Protein AF-A0A7J5A7I3-F1 (afdb_monomer_lite)

Organism: NCBI:txid2026654

Radius of gyration: 13.25 Å; chains: 1; bounding box: 30×22×32 Å

Structure (mmCIF, N/CA/C/O backbone):
data_AF-A0A7J5A7I3-F1
#
_entry.id   AF-A0A7J5A7I3-F1
#
loop_
_atom_site.group_PDB
_atom_site.id
_atom_site.type_symbol
_atom_site.label_atom_id
_atom_site.label_alt_id
_atom_site.label_comp_id
_atom_site.label_asym_id
_atom_site.label_entity_id
_atom_site.label_seq_id
_atom_site.pdbx_PDB_ins_code
_atom_site.Cartn_x
_atom_site.Cartn_y
_atom_site.Cartn_z
_atom_site.occupancy
_atom_site.B_iso_or_equiv
_atom_site.auth_seq_id
_atom_site.auth_comp_id
_atom_site.auth_asym_id
_atom_site.auth_atom_id
_atom_site.pdbx_PDB_model_num
ATOM 1 N N . ASP A 1 1 ? -4.024 -10.254 18.762 1.00 41.94 1 ASP A N 1
ATOM 2 C CA . ASP A 1 1 ? -4.675 -10.700 17.518 1.00 41.94 1 ASP A CA 1
ATOM 3 C C . ASP A 1 1 ? -4.300 -9.828 16.337 1.00 41.94 1 ASP A C 1
ATOM 5 O O . ASP A 1 1 ? -4.787 -8.713 16.220 1.00 41.94 1 ASP A O 1
ATOM 9 N N . ASN A 1 2 ? -3.407 -10.328 15.483 1.00 45.81 2 ASN A N 1
ATOM 10 C CA . ASN A 1 2 ? -3.072 -9.731 14.183 1.00 45.81 2 ASN A CA 1
ATOM 11 C C . ASN A 1 2 ? -3.139 -10.795 13.064 1.00 45.81 2 ASN A C 1
ATOM 13 O O . ASN A 1 2 ? -2.578 -10.617 11.993 1.00 45.81 2 ASN A O 1
ATOM 17 N N . SER A 1 3 ? -3.782 -11.937 13.338 1.00 58.44 3 SER A N 1
ATOM 18 C CA . SER A 1 3 ? -3.854 -13.124 12.471 1.00 58.44 3 SER A CA 1
ATOM 19 C C . SER A 1 3 ? -5.043 -13.091 11.505 1.00 58.44 3 SER A C 1
ATOM 21 O O . SER A 1 3 ? -5.012 -13.731 10.458 1.00 58.44 3 SER A O 1
ATOM 23 N N . THR A 1 4 ? -6.091 -12.331 11.828 1.00 57.59 4 THR A N 1
ATOM 24 C CA . THR A 1 4 ? -7.355 -12.317 11.074 1.00 57.59 4 THR A CA 1
ATOM 25 C C . THR A 1 4 ? -7.498 -11.123 10.130 1.00 57.59 4 THR A C 1
ATOM 27 O O . THR A 1 4 ? -8.264 -11.197 9.171 1.00 57.59 4 THR A O 1
ATOM 30 N N . ARG A 1 5 ? -6.736 -10.038 10.337 1.00 55.28 5 ARG A N 1
ATOM 31 C CA . ARG A 1 5 ? -6.780 -8.808 9.521 1.00 55.28 5 ARG A CA 1
ATOM 32 C C . ARG A 1 5 ? -5.387 -8.383 9.057 1.00 55.28 5 ARG A C 1
ATOM 34 O O . ARG A 1 5 ? -4.927 -7.287 9.355 1.00 55.28 5 ARG A O 1
ATOM 41 N N . VAL A 1 6 ? -4.718 -9.262 8.318 1.00 62.19 6 VAL A N 1
ATOM 42 C CA . VAL A 1 6 ? -3.458 -8.932 7.638 1.00 62.19 6 VAL A CA 1
ATOM 43 C C . VAL A 1 6 ? -3.731 -8.300 6.275 1.00 62.19 6 VAL A C 1
ATOM 45 O O . VAL A 1 6 ? -4.644 -8.714 5.559 1.00 62.19 6 VAL A O 1
ATOM 48 N N . PHE A 1 7 ? -2.932 -7.300 5.905 1.00 63.16 7 PHE A N 1
ATOM 49 C CA . PHE A 1 7 ? -2.886 -6.800 4.534 1.00 63.16 7 PHE A CA 1
ATOM 50 C C . PHE A 1 7 ? -2.378 -7.929 3.626 1.00 63.16 7 PHE A C 1
ATOM 52 O O . PHE A 1 7 ? -1.235 -8.354 3.751 1.00 63.16 7 PHE A O 1
ATOM 59 N N . ARG A 1 8 ? -3.246 -8.449 2.749 1.00 69.31 8 ARG A N 1
ATOM 60 C CA . ARG A 1 8 ? -2.932 -9.596 1.875 1.00 69.31 8 ARG A CA 1
ATOM 61 C C . ARG A 1 8 ? -2.337 -9.202 0.520 1.00 69.31 8 ARG A C 1
ATOM 63 O O . ARG A 1 8 ? -1.965 -10.085 -0.238 1.00 69.31 8 ARG A O 1
ATOM 70 N N . GLY A 1 9 ? -2.279 -7.908 0.190 1.00 56.69 9 GLY A N 1
ATOM 71 C CA . GLY A 1 9 ? -1.747 -7.445 -1.098 1.00 56.69 9 GLY A CA 1
ATOM 72 C C . GLY A 1 9 ? -2.553 -7.899 -2.323 1.00 56.69 9 GLY A C 1
ATOM 73 O O . GLY A 1 9 ? -1.995 -8.012 -3.408 1.00 56.69 9 GLY A O 1
ATOM 74 N N . ILE A 1 10 ? -3.854 -8.176 -2.174 1.00 59.62 10 ILE A N 1
ATOM 75 C CA . ILE A 1 10 ? -4.712 -8.604 -3.289 1.00 59.62 10 ILE A CA 1
ATOM 76 C C . ILE A 1 10 ? -5.283 -7.361 -3.980 1.00 59.62 10 ILE A C 1
ATOM 78 O O . ILE A 1 10 ? -5.949 -6.542 -3.349 1.00 59.62 10 ILE A O 1
ATOM 82 N N . SER A 1 11 ? -5.012 -7.215 -5.278 1.00 52.97 11 SER A N 1
ATOM 83 C CA . SER A 1 11 ? -5.511 -6.106 -6.098 1.00 52.97 11 SER A CA 1
ATOM 84 C C . SER A 1 11 ? -6.944 -6.373 -6.582 1.00 52.97 11 SER A C 1
ATOM 86 O O . SER A 1 11 ? -7.182 -7.330 -7.320 1.00 52.97 11 SER A O 1
ATOM 88 N N . GLU A 1 12 ? -7.902 -5.519 -6.198 1.00 58.22 12 GLU A N 1
ATOM 89 C CA . GLU A 1 12 ? -9.316 -5.587 -6.631 1.00 58.22 12 GLU A CA 1
ATOM 90 C C . GLU A 1 12 ? -9.683 -4.551 -7.720 1.00 58.22 12 GLU A C 1
ATOM 92 O O . GLU A 1 12 ? -10.853 -4.255 -7.955 1.00 58.22 12 GLU A O 1
ATOM 97 N N . GLY A 1 13 ? -8.689 -3.987 -8.416 1.00 44.66 13 GLY A N 1
ATOM 98 C CA . GLY A 1 13 ? -8.895 -3.049 -9.527 1.00 44.66 13 GLY A CA 1
ATOM 99 C C . GLY A 1 13 ? -9.157 -3.741 -10.870 1.00 44.66 13 GLY A C 1
ATOM 100 O O . GLY A 1 13 ? -8.695 -4.856 -11.105 1.00 44.66 13 GLY A O 1
ATOM 101 N N . ARG A 1 14 ? -9.880 -3.051 -11.767 1.00 48.81 14 ARG A N 1
ATOM 102 C CA . ARG A 1 14 ? -10.440 -3.484 -13.071 1.00 48.81 14 ARG A CA 1
ATOM 103 C C . ARG A 1 14 ? -9.396 -3.781 -14.175 1.00 48.81 14 ARG A C 1
ATOM 105 O O . ARG A 1 14 ? -9.545 -3.364 -15.317 1.00 48.81 14 ARG A O 1
ATOM 112 N N . ALA A 1 15 ? -8.353 -4.508 -13.798 1.00 44.47 15 ALA A N 1
ATOM 113 C CA . ALA A 1 15 ? -7.356 -5.208 -14.598 1.00 44.47 15 ALA A CA 1
ATOM 114 C C . ALA A 1 15 ? -6.700 -6.236 -13.659 1.00 44.47 15 ALA A C 1
ATOM 116 O O . ALA A 1 15 ? -5.553 -6.096 -13.242 1.00 44.47 15 ALA A O 1
ATOM 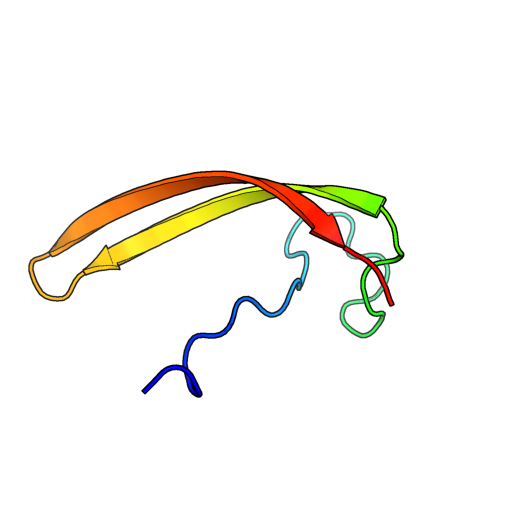117 N N . THR A 1 16 ? -7.470 -7.232 -13.220 1.00 44.94 16 THR A N 1
ATOM 118 C CA . THR A 1 16 ? -6.951 -8.318 -12.388 1.00 44.94 16 THR A CA 1
ATOM 119 C C . THR A 1 16 ? -6.019 -9.192 -13.232 1.00 44.94 16 THR A C 1
ATOM 121 O O . THR A 1 16 ? -6.437 -10.204 -13.791 1.00 44.94 16 THR A O 1
ATOM 124 N N . VAL A 1 17 ? -4.747 -8.813 -13.343 1.00 47.75 17 VAL A N 1
ATOM 125 C CA . VAL A 1 17 ? -3.696 -9.729 -13.792 1.00 47.75 17 VAL A CA 1
ATOM 126 C C . VAL A 1 17 ? -3.448 -10.688 -12.627 1.00 47.75 17 VAL A C 1
ATOM 128 O O . VAL A 1 17 ? -2.691 -10.384 -11.720 1.00 47.75 17 VAL A O 1
ATOM 131 N N . ASN A 1 18 ? -4.159 -11.817 -12.627 1.00 45.81 18 ASN A N 1
ATOM 132 C CA . ASN A 1 18 ? -4.004 -12.940 -11.695 1.00 45.81 18 ASN A CA 1
ATOM 133 C C . ASN A 1 18 ? -4.181 -12.631 -10.191 1.00 45.81 18 ASN A C 1
ATOM 135 O O . ASN A 1 18 ? -3.231 -12.349 -9.472 1.00 45.81 18 ASN A O 1
ATOM 139 N N . LYS A 1 19 ? -5.394 -12.879 -9.674 1.00 46.47 19 LYS A N 1
ATOM 140 C CA . LYS A 1 19 ? -5.742 -12.922 -8.232 1.00 46.47 19 LYS A CA 1
ATOM 141 C C . LYS A 1 19 ? -4.890 -13.883 -7.377 1.00 46.47 19 LYS A C 1
ATOM 143 O O . LYS A 1 19 ? -4.989 -13.837 -6.156 1.00 46.47 19 LYS A O 1
ATOM 148 N N . SER A 1 20 ? -4.098 -14.755 -8.002 1.00 53.62 20 SER A N 1
ATOM 149 C CA . SER A 1 20 ? -3.287 -15.791 -7.344 1.00 53.62 20 SER A CA 1
ATOM 150 C C . SER A 1 20 ? -1.778 -15.541 -7.413 1.00 53.62 20 SER A C 1
ATOM 152 O O . SER A 1 20 ? -1.024 -16.329 -6.851 1.00 53.62 20 SER A O 1
ATOM 154 N N . ALA A 1 21 ? -1.326 -14.497 -8.112 1.00 60.28 21 ALA A N 1
ATOM 155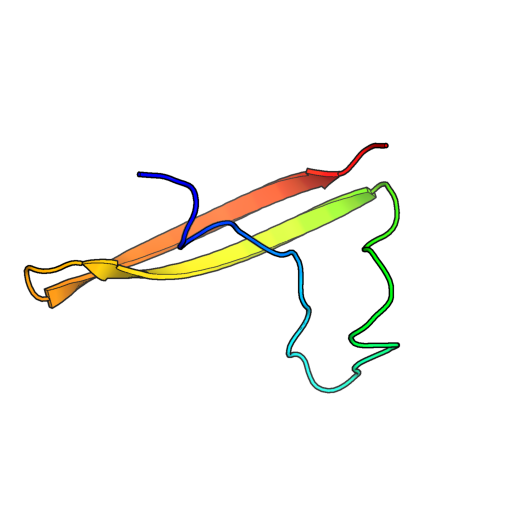 C CA . ALA A 1 21 ? 0.092 -14.172 -8.198 1.00 60.28 21 ALA A CA 1
ATOM 156 C C . ALA A 1 21 ? 0.462 -13.173 -7.099 1.00 60.28 21 ALA A C 1
ATOM 1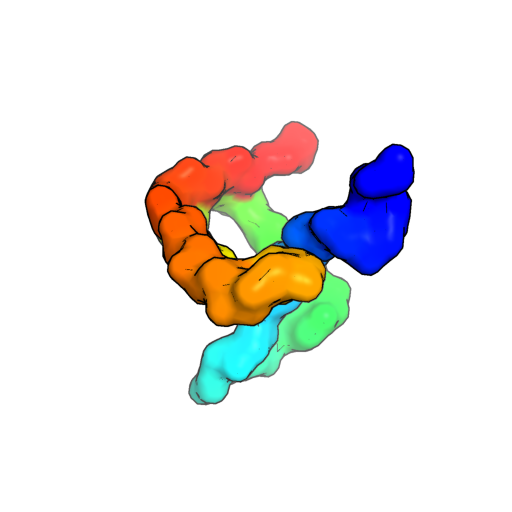58 O O . ALA A 1 21 ? -0.191 -12.142 -6.938 1.00 60.28 21 ALA A O 1
ATOM 159 N N . GLU A 1 22 ? 1.509 -13.488 -6.342 1.00 67.81 22 GLU A N 1
ATOM 160 C CA . GLU A 1 22 ? 2.105 -12.550 -5.395 1.00 67.81 22 GLU A CA 1
ATOM 161 C C . GLU A 1 22 ? 2.574 -11.284 -6.123 1.00 67.81 22 GLU A C 1
ATOM 163 O O . GLU A 1 22 ? 3.023 -11.335 -7.274 1.00 67.81 22 GLU A O 1
ATOM 168 N N . LEU A 1 23 ? 2.484 -10.139 -5.444 1.00 78.19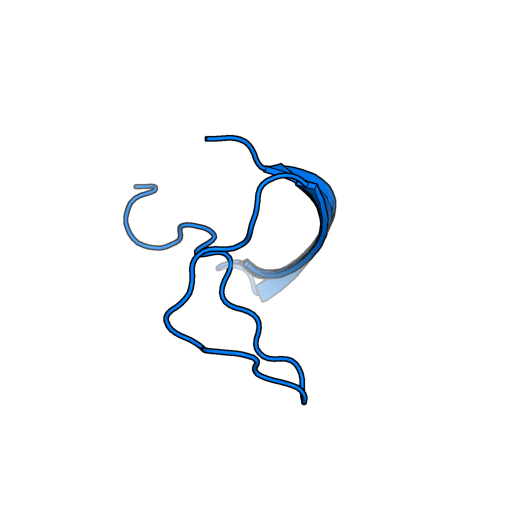 23 LEU A N 1
ATOM 169 C CA . LEU A 1 23 ? 3.018 -8.890 -5.973 1.00 78.19 23 LEU A CA 1
ATOM 170 C C . LEU A 1 23 ? 4.549 -8.997 -6.111 1.00 78.19 23 LEU A C 1
ATOM 172 O O . LEU A 1 23 ? 5.213 -9.442 -5.171 1.00 78.19 23 LEU A O 1
ATOM 176 N N . PRO A 1 24 ? 5.128 -8.595 -7.256 1.00 81.81 24 PRO A N 1
ATOM 177 C CA . PRO A 1 24 ? 6.576 -8.515 -7.417 1.00 81.81 24 PRO A CA 1
ATOM 178 C C . PRO A 1 24 ? 7.258 -7.597 -6.388 1.00 81.81 24 PRO A C 1
ATOM 180 O O . PRO A 1 24 ? 6.631 -6.726 -5.789 1.00 81.81 24 PRO A O 1
ATOM 183 N N . THR A 1 25 ? 8.578 -7.746 -6.236 1.00 87.81 25 THR A N 1
ATOM 184 C CA . THR A 1 25 ? 9.405 -6.769 -5.511 1.00 87.81 25 THR A CA 1
ATOM 185 C C . THR A 1 25 ? 9.259 -5.391 -6.156 1.00 87.81 25 THR A C 1
ATOM 187 O O . THR A 1 25 ? 9.415 -5.256 -7.371 1.00 87.81 25 THR A O 1
ATOM 190 N N . GLY A 1 26 ? 8.993 -4.361 -5.355 1.00 87.75 26 GLY A N 1
ATOM 191 C CA . GLY A 1 26 ? 8.824 -3.001 -5.857 1.00 87.75 26 GLY A CA 1
ATOM 192 C C . GLY A 1 26 ? 8.192 -2.045 -4.852 1.00 87.75 26 GLY A C 1
ATOM 193 O O . GLY A 1 26 ? 7.848 -2.419 -3.731 1.00 87.75 26 GLY A O 1
ATOM 194 N N . THR A 1 27 ? 8.038 -0.791 -5.273 1.00 89.75 27 THR A N 1
ATOM 195 C CA . THR A 1 27 ? 7.373 0.253 -4.486 1.00 89.75 27 THR A CA 1
ATOM 196 C C . THR A 1 27 ? 5.929 0.404 -4.940 1.00 89.75 27 THR A C 1
ATOM 198 O O . THR A 1 27 ? 5.658 0.672 -6.109 1.00 89.75 27 THR A O 1
ATOM 201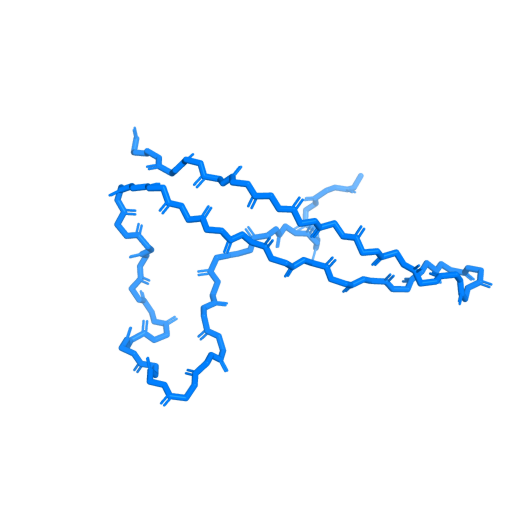 N N . TYR A 1 28 ? 5.009 0.282 -3.993 1.00 86.56 28 TYR A N 1
ATOM 202 C CA . TYR A 1 28 ? 3.572 0.375 -4.200 1.00 86.56 28 TYR A CA 1
ATOM 203 C C . TYR A 1 28 ? 3.012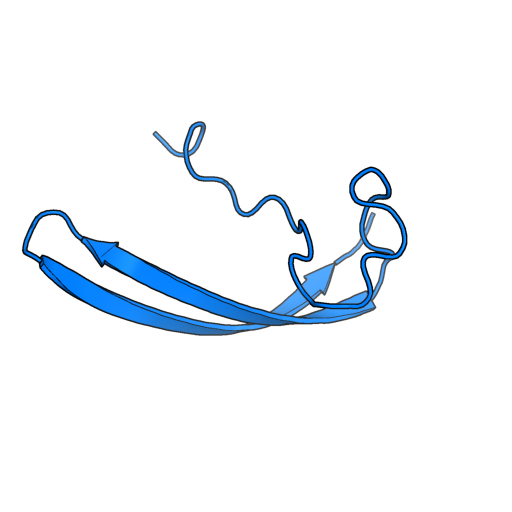 1.543 -3.396 1.00 86.56 28 TYR A C 1
ATOM 205 O O . TYR A 1 28 ? 3.496 1.840 -2.307 1.00 86.56 28 TYR A O 1
ATOM 213 N N . PHE A 1 29 ? 1.973 2.193 -3.911 1.00 87.00 29 PHE A N 1
ATOM 214 C CA . PHE A 1 29 ? 1.172 3.121 -3.120 1.00 87.00 29 PHE A CA 1
ATOM 215 C C . PHE A 1 29 ? -0.078 2.391 -2.632 1.00 87.00 29 PHE A C 1
ATOM 217 O O . PHE A 1 29 ? -0.804 1.811 -3.442 1.00 87.00 29 PHE A O 1
ATOM 224 N N . TYR A 1 30 ? -0.319 2.388 -1.323 1.00 85.44 30 TYR A N 1
ATOM 225 C CA . TYR A 1 30 ? -1.486 1.743 -0.729 1.00 85.44 30 TYR A CA 1
ATOM 226 C C . TYR A 1 30 ? -2.479 2.779 -0.210 1.00 85.44 30 TYR A C 1
ATOM 228 O O . TYR A 1 30 ? -2.100 3.854 0.247 1.00 85.44 30 TYR A O 1
ATOM 236 N N . ILE A 1 31 ? -3.760 2.415 -0.238 1.00 89.44 31 ILE A N 1
ATOM 237 C CA . ILE A 1 31 ? -4.838 3.125 0.449 1.00 89.44 31 ILE A CA 1
ATOM 238 C C . ILE A 1 31 ? -5.646 2.071 1.201 1.00 89.44 31 ILE A C 1
ATOM 240 O O . ILE A 1 31 ? -6.156 1.126 0.605 1.00 89.44 31 ILE A O 1
ATOM 244 N N . ILE A 1 32 ? -5.753 2.226 2.515 1.00 87.69 32 ILE A N 1
ATOM 245 C CA . ILE A 1 32 ? -6.548 1.381 3.401 1.00 87.69 32 ILE A CA 1
ATOM 246 C C . ILE A 1 32 ? -7.588 2.270 4.074 1.00 87.69 32 ILE A C 1
ATOM 248 O O . ILE A 1 32 ? -7.249 3.246 4.744 1.00 87.69 32 ILE A O 1
ATOM 252 N N . GLN A 1 33 ? -8.854 1.894 3.936 1.00 89.69 33 GLN A N 1
ATOM 253 C CA . GLN A 1 33 ? -9.966 2.512 4.644 1.00 89.69 33 GLN A CA 1
ATOM 254 C C . GLN A 1 33 ? -10.615 1.467 5.549 1.00 89.69 33 GLN A C 1
ATOM 256 O O . GLN A 1 33 ? -10.901 0.353 5.111 1.00 89.69 33 GLN A O 1
ATOM 261 N N . TYR A 1 34 ? -10.824 1.805 6.818 1.00 88.38 34 TYR A N 1
ATOM 262 C CA . TYR A 1 34 ? -11.527 0.936 7.754 1.00 88.38 34 TYR A CA 1
ATOM 263 C C . TYR A 1 34 ? -12.371 1.745 8.726 1.00 88.38 34 TYR A C 1
ATOM 265 O O . TYR A 1 34 ? -12.007 2.853 9.105 1.00 88.38 34 TYR A O 1
ATOM 273 N N . THR A 1 35 ? -13.475 1.153 9.159 1.00 94.31 35 THR A N 1
ATOM 274 C CA . THR A 1 35 ? -14.300 1.680 10.245 1.00 94.31 35 THR A CA 1
ATOM 275 C C . THR A 1 35 ? -13.979 0.900 11.515 1.00 94.31 35 THR A C 1
ATOM 277 O O . THR A 1 35 ? -13.809 -0.325 11.466 1.00 94.31 35 THR A O 1
ATOM 280 N N . ASP A 1 36 ? -13.804 1.595 12.634 1.00 91.06 36 ASP A N 1
ATOM 281 C CA . ASP A 1 36 ? -13.578 0.963 13.931 1.00 91.06 36 ASP A CA 1
ATOM 282 C C . ASP A 1 36 ? -14.895 0.525 14.599 1.00 91.06 36 ASP A C 1
ATOM 284 O O . ASP A 1 36 ? -15.990 0.721 14.073 1.00 91.06 36 ASP A O 1
ATOM 288 N N . GLY A 1 37 ? -14.793 -0.094 15.778 1.00 91.75 37 GLY A N 1
ATOM 289 C CA . GLY A 1 37 ? -15.969 -0.540 16.532 1.00 91.75 37 GLY A CA 1
ATOM 290 C C . GLY A 1 37 ? -16.837 0.593 17.096 1.00 91.75 37 GLY A C 1
ATOM 291 O O . GLY A 1 37 ? -17.926 0.319 17.590 1.00 91.75 37 GLY A O 1
ATOM 292 N N . LYS A 1 38 ? -16.373 1.846 17.040 1.00 93.69 38 LYS A N 1
ATOM 293 C CA . LYS A 1 38 ? -17.108 3.044 17.464 1.00 93.69 38 LYS A CA 1
ATOM 294 C C . LYS A 1 38 ? -17.778 3.757 16.285 1.00 93.69 38 LYS A C 1
ATOM 296 O O . LYS A 1 38 ? -18.470 4.747 16.497 1.00 93.69 38 LYS A O 1
ATOM 301 N N . GLY A 1 39 ? -17.608 3.246 15.062 1.00 91.44 39 GLY A N 1
ATOM 302 C CA . GLY A 1 39 ? -18.149 3.843 13.843 1.00 91.44 39 GLY A CA 1
ATOM 303 C C . GLY A 1 39 ? -17.260 4.934 13.242 1.00 91.44 39 GLY A C 1
ATOM 304 O O . GLY A 1 39 ? -17.642 5.543 12.243 1.00 91.44 39 GLY A O 1
ATOM 305 N N . GLU A 1 40 ? -16.070 5.174 13.794 1.00 94.31 40 GLU A N 1
ATOM 306 C CA . GLU A 1 40 ? -15.128 6.142 13.244 1.00 94.31 40 GLU A CA 1
ATOM 307 C C . GLU A 1 40 ? -14.425 5.549 12.022 1.00 94.31 40 GLU A C 1
ATOM 309 O O . GLU A 1 40 ? -13.932 4.418 12.041 1.00 94.31 40 GLU A O 1
ATOM 314 N N . THR A 1 41 ? -14.391 6.313 10.929 1.00 94.00 41 THR A N 1
ATOM 315 C CA . THR A 1 41 ? -13.723 5.899 9.692 1.00 94.00 41 THR A CA 1
ATOM 316 C C . THR A 1 41 ? -12.308 6.449 9.651 1.00 94.00 41 THR A C 1
ATOM 318 O O . THR A 1 41 ? -12.086 7.655 9.717 1.00 94.00 41 THR A O 1
ATOM 321 N N . PHE A 1 42 ? -11.354 5.547 9.463 1.00 91.81 42 PHE A N 1
ATOM 322 C CA . PHE A 1 42 ? -9.941 5.848 9.344 1.00 91.81 42 PHE A CA 1
ATOM 323 C C . PHE A 1 42 ? -9.465 5.579 7.925 1.00 91.81 42 PHE A C 1
ATOM 325 O O . PHE A 1 42 ? -9.796 4.558 7.315 1.00 91.81 42 PHE A O 1
ATOM 332 N N . LYS A 1 43 ? -8.626 6.488 7.431 1.00 93.06 43 LYS A N 1
ATOM 333 C CA . LYS A 1 43 ? -7.905 6.352 6.171 1.00 93.06 43 LYS A CA 1
ATOM 334 C C . LYS A 1 43 ? -6.409 6.309 6.463 1.00 93.06 43 LYS A C 1
ATOM 336 O O . LYS A 1 43 ? -5.898 7.150 7.199 1.00 93.06 43 LYS A O 1
ATOM 341 N N . LYS A 1 44 ? -5.721 5.322 5.899 1.00 89.31 44 LYS A N 1
ATOM 342 C CA . LYS A 1 44 ? -4.262 5.199 5.925 1.00 89.31 44 LYS A CA 1
ATOM 343 C C . LYS A 1 44 ? -3.779 5.023 4.500 1.00 89.31 44 LYS A C 1
ATOM 345 O O . LYS A 1 44 ? -4.209 4.091 3.827 1.00 89.31 44 LYS A O 1
ATOM 350 N N . ASP A 1 45 ? -2.901 5.898 4.051 1.00 92.06 45 ASP A N 1
ATOM 351 C CA . ASP A 1 45 ? -2.294 5.806 2.732 1.00 92.06 45 ASP A CA 1
ATOM 352 C C . ASP A 1 45 ? -0.808 6.155 2.790 1.00 92.06 45 ASP A C 1
ATOM 354 O O . ASP A 1 45 ? -0.349 6.825 3.717 1.00 92.06 45 ASP A O 1
ATOM 358 N N . GLY A 1 46 ? -0.041 5.616 1.847 1.00 90.75 46 GLY A N 1
ATOM 359 C CA . GLY A 1 46 ? 1.401 5.806 1.810 1.00 90.75 46 GLY A CA 1
ATOM 360 C C . GLY A 1 46 ? 2.122 4.832 0.890 1.00 90.75 46 GLY A C 1
ATOM 361 O O . GLY A 1 46 ? 1.514 4.011 0.201 1.00 90.75 46 GLY A O 1
ATOM 362 N N . TYR A 1 47 ? 3.448 4.929 0.892 1.00 90.12 47 TYR A N 1
ATOM 363 C CA . TYR A 1 47 ? 4.311 4.046 0.117 1.00 90.12 47 TYR A CA 1
ATOM 364 C C . TYR A 1 47 ? 4.656 2.783 0.910 1.00 90.12 47 TYR A C 1
ATOM 366 O O . TYR A 1 47 ? 4.988 2.844 2.093 1.00 90.12 47 TYR A O 1
ATOM 374 N N . LEU A 1 48 ? 4.597 1.639 0.237 1.00 85.50 48 LEU A N 1
ATOM 375 C CA . LEU A 1 48 ? 4.992 0.330 0.734 1.00 85.50 48 LEU A CA 1
ATOM 376 C C . LEU A 1 48 ? 6.035 -0.251 -0.217 1.00 85.50 48 LEU A C 1
ATOM 378 O O . LEU A 1 48 ? 5.747 -0.497 -1.387 1.00 85.50 48 LEU A O 1
ATOM 382 N N . TYR A 1 49 ? 7.237 -0.484 0.294 1.00 88.81 49 TYR A N 1
ATOM 383 C CA . TYR A 1 49 ? 8.262 -1.227 -0.425 1.00 88.81 49 TYR A CA 1
ATOM 384 C C . TYR A 1 49 ? 8.145 -2.714 -0.079 1.00 88.81 49 TYR A C 1
ATOM 386 O O . TYR A 1 49 ? 8.236 -3.089 1.089 1.00 88.81 49 TYR A O 1
ATOM 394 N N . LEU A 1 50 ? 7.909 -3.547 -1.090 1.00 84.25 50 LEU A N 1
ATOM 395 C CA . LEU A 1 50 ? 7.810 -5.001 -0.979 1.00 84.25 50 LEU A CA 1
ATOM 396 C C . LEU A 1 50 ? 9.117 -5.630 -1.474 1.00 84.25 50 LEU A C 1
ATOM 398 O O . LEU A 1 50 ? 9.551 -5.344 -2.588 1.00 84.25 50 LEU A O 1
ATOM 402 N N . THR A 1 51 ? 9.720 -6.492 -0.652 1.00 83.00 51 THR A N 1
ATOM 403 C CA . THR A 1 51 ? 10.908 -7.302 -0.975 1.00 83.00 51 THR A CA 1
ATOM 404 C C . THR A 1 51 ? 10.683 -8.763 -0.579 1.00 83.00 51 THR A C 1
ATOM 406 O O . THR A 1 51 ? 9.858 -9.031 0.294 1.00 83.00 51 THR A O 1
ATOM 409 N N . ARG A 1 52 ? 11.404 -9.685 -1.232 1.00 79.12 52 ARG A N 1
ATOM 410 C CA . ARG A 1 52 ? 11.500 -11.103 -0.845 1.00 79.12 52 ARG A CA 1
ATOM 411 C C . ARG A 1 52 ? 12.506 -11.306 0.279 1.00 79.12 52 ARG A C 1
ATOM 413 O O . ARG A 1 52 ? 13.435 -10.467 0.362 1.00 79.12 52 ARG A O 1
#

Secondary structure (DSSP, 8-state):
--SSS-------SSS-S-TTSPPPSEEEEEEEEEE-TTS-EEEEEEEEEE--

Sequence (52 aa):
DNSTRVFRGISEGRATVNKSAELPTGTYFYIIQYTDGKGETFKKDGYLYLTR

Foldseek 3Di:
DCVPDDDPPQDPDPPRPDSPDDDDFDKDWDWDWDADPVRDIDIDIDIDGDDD

pLDDT: mean 73.92, std 18.17, range [41.94, 94.31]